Protein AF-A0A549SUR0-F1 (afdb_monomer_lite)

Radius of gyration: 28.0 Å; chains: 1; bounding box: 69×71×68 Å

Foldseek 3Di:
DDQALVRVVVVVPDDSQLSVQLVQQQVLQQPVLDDWALDPVVQCVPAPAKDQDPPPPSTIGFDFRGWDWDDDDPAIWIHTDGPDDDPPPSTDTHGSPDHDDRDDPPPPPDDPPDPDDDDDDDDDDDDDDDDDDDDDDDDDDDPDDDDDDDDDPPQDPVNVVVVVVPDDDDD

Secondary structure (DSSP, 8-state):
-BSSHHHHHHT-SS-HHHHHHHHHHHHHHHHHHSPPBSSHHHHHTT-S-EEE-SSSSS-EEE-EEEEEEE-SSSS-EEEEEESS-PPTTSS--EESSS---------TT--------------------------------------PPPP-----HHHHHHHHHTPPPP-

pLDDT: mean 76.64, std 20.93, range [32.5, 97.44]

Organism: Methylosinus sporium (NCBI:txid428)

Structure (mmCIF, N/CA/C/O backbone):
data_AF-A0A549SUR0-F1
#
_entry.id   AF-A0A549SUR0-F1
#
loop_
_atom_site.group_PDB
_atom_site.id
_atom_site.type_symbol
_atom_site.label_atom_id
_atom_site.label_alt_id
_atom_site.label_comp_id
_atom_site.label_asym_id
_atom_site.label_entity_id
_atom_site.label_seq_id
_atom_site.pdbx_PDB_ins_code
_atom_site.Cartn_x
_atom_site.Cartn_y
_atom_site.Cartn_z
_atom_site.occupancy
_atom_site.B_iso_or_equiv
_atom_site.auth_seq_id
_atom_site.auth_comp_id
_atom_site.auth_asym_id
_atom_site.auth_atom_id
_atom_site.pdbx_PDB_model_num
ATOM 1 N N . MET A 1 1 ? 2.424 -8.860 -7.843 1.00 90.69 1 MET A N 1
ATOM 2 C CA . MET A 1 1 ? 2.320 -8.339 -6.463 1.00 90.69 1 MET A CA 1
ATOM 3 C C . MET A 1 1 ? 3.710 -8.214 -5.851 1.00 90.69 1 MET A C 1
ATOM 5 O O . MET A 1 1 ? 4.546 -9.068 -6.117 1.00 90.69 1 MET A O 1
ATOM 9 N N . PHE A 1 2 ? 3.952 -7.176 -5.047 1.00 95.44 2 PHE A N 1
ATOM 10 C CA . PHE A 1 2 ? 5.185 -6.969 -4.282 1.00 95.44 2 PHE A CA 1
ATOM 11 C C . PHE A 1 2 ? 4.851 -6.608 -2.834 1.00 95.44 2 PHE A C 1
ATOM 13 O O . PHE A 1 2 ? 4.073 -5.688 -2.598 1.00 95.44 2 PHE A O 1
ATOM 20 N N . ALA A 1 3 ? 5.465 -7.296 -1.870 1.00 94.50 3 ALA A N 1
ATOM 21 C CA . ALA A 1 3 ? 5.245 -7.036 -0.444 1.00 94.50 3 ALA A CA 1
ATOM 22 C C . ALA A 1 3 ? 5.933 -5.751 0.048 1.00 94.50 3 ALA A C 1
ATOM 24 O O . ALA A 1 3 ? 5.425 -5.065 0.928 1.00 94.50 3 ALA A O 1
ATOM 25 N N . THR A 1 4 ? 7.092 -5.400 -0.518 1.00 94.69 4 THR A N 1
ATOM 26 C CA . THR A 1 4 ? 7.875 -4.233 -0.083 1.00 94.69 4 THR A CA 1
ATOM 27 C C . THR A 1 4 ? 8.443 -3.446 -1.266 1.00 94.69 4 THR A C 1
ATOM 29 O O . THR A 1 4 ? 8.635 -4.020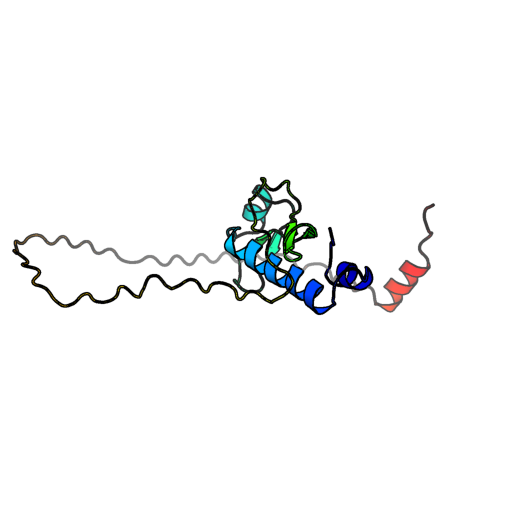 -2.348 1.00 94.69 4 THR A O 1
ATOM 32 N N . PRO A 1 5 ? 8.780 -2.151 -1.079 1.00 94.31 5 PRO A N 1
ATOM 33 C CA . PRO A 1 5 ? 9.457 -1.369 -2.111 1.00 94.31 5 PRO A CA 1
ATOM 34 C C . PRO A 1 5 ? 10.775 -2.019 -2.539 1.00 94.31 5 PRO A C 1
ATOM 36 O O . PRO A 1 5 ? 11.085 -2.061 -3.725 1.00 94.31 5 PRO A O 1
ATOM 39 N N . GLY A 1 6 ? 11.524 -2.586 -1.586 1.00 96.25 6 GLY A N 1
ATOM 40 C CA . GLY A 1 6 ? 12.781 -3.287 -1.853 1.00 96.25 6 GLY A CA 1
ATOM 41 C C . GLY A 1 6 ? 12.601 -4.496 -2.770 1.00 96.25 6 GLY A C 1
ATOM 42 O O . GLY A 1 6 ? 13.357 -4.641 -3.724 1.00 96.25 6 GLY A O 1
ATOM 43 N N . ALA A 1 7 ? 11.565 -5.311 -2.544 1.00 96.81 7 ALA A N 1
ATOM 44 C CA . ALA A 1 7 ? 11.253 -6.449 -3.409 1.00 96.81 7 ALA A CA 1
ATOM 45 C C . ALA A 1 7 ? 10.852 -6.007 -4.827 1.00 96.81 7 ALA A C 1
ATOM 47 O O . ALA A 1 7 ? 11.272 -6.619 -5.808 1.00 96.81 7 ALA A O 1
ATOM 48 N N . CYS A 1 8 ? 10.086 -4.916 -4.945 1.00 97.44 8 CYS A N 1
ATOM 49 C CA . CYS A 1 8 ? 9.762 -4.316 -6.241 1.00 97.44 8 CYS A CA 1
ATOM 50 C C . CYS A 1 8 ? 11.030 -3.869 -6.980 1.00 97.44 8 CYS A C 1
ATOM 52 O O . CYS A 1 8 ? 11.234 -4.250 -8.132 1.00 97.44 8 CYS A O 1
ATOM 54 N N . ILE A 1 9 ? 11.920 -3.137 -6.303 1.00 97.44 9 ILE A N 1
ATOM 55 C CA . ILE A 1 9 ? 13.175 -2.637 -6.882 1.00 97.44 9 ILE A CA 1
ATOM 56 C C . ILE A 1 9 ? 14.086 -3.799 -7.297 1.00 97.44 9 ILE A C 1
ATOM 58 O O . ILE A 1 9 ? 14.622 -3.793 -8.402 1.00 97.44 9 ILE A O 1
ATOM 62 N N . ALA A 1 10 ? 14.231 -4.812 -6.440 1.00 97.19 10 ALA A N 1
ATOM 63 C CA . ALA A 1 10 ? 15.070 -5.980 -6.701 1.00 97.19 10 ALA A CA 1
ATOM 64 C C . ALA A 1 10 ? 14.576 -6.819 -7.890 1.00 97.19 10 ALA A C 1
ATOM 66 O O . ALA A 1 10 ? 15.374 -7.494 -8.530 1.00 97.19 10 ALA A O 1
ATOM 67 N N . SER A 1 11 ? 13.281 -6.754 -8.218 1.00 95.25 11 SER A N 1
ATOM 68 C CA . SER A 1 11 ? 12.729 -7.467 -9.374 1.00 95.25 11 SER A CA 1
ATOM 69 C C . SER A 1 11 ? 13.229 -6.940 -10.722 1.00 95.25 11 SER A C 1
ATOM 71 O O . SER A 1 11 ? 13.086 -7.630 -11.727 1.00 95.25 11 SER A O 1
ATOM 73 N N . GLY A 1 12 ? 13.734 -5.701 -10.776 1.00 95.19 12 GLY A N 1
ATOM 74 C CA . GLY A 1 12 ? 14.171 -5.047 -12.013 1.00 95.19 12 GLY A CA 1
ATOM 75 C C . GLY A 1 12 ? 13.055 -4.742 -13.022 1.00 95.19 12 GLY A C 1
ATOM 76 O O . GLY A 1 12 ? 13.330 -4.186 -14.080 1.00 95.19 12 GLY A O 1
ATOM 77 N N . ARG A 1 13 ? 11.791 -5.074 -12.717 1.00 94.31 13 ARG A N 1
ATOM 78 C CA . ARG A 1 13 ? 10.655 -4.906 -13.643 1.00 94.31 13 ARG A CA 1
ATOM 79 C C . ARG A 1 13 ? 10.169 -3.464 -13.767 1.00 94.31 13 ARG A C 1
ATOM 81 O O . ARG A 1 13 ? 9.541 -3.119 -14.762 1.00 94.31 13 ARG A O 1
ATOM 88 N N . PHE A 1 14 ? 10.418 -2.647 -12.748 1.00 95.06 14 PHE A N 1
ATOM 89 C CA . PHE A 1 14 ? 9.973 -1.259 -12.661 1.00 95.06 14 PHE A CA 1
ATOM 90 C C . PHE A 1 14 ? 11.129 -0.374 -12.198 1.00 95.06 14 PHE A C 1
ATOM 92 O O . PHE A 1 14 ? 12.056 -0.843 -11.534 1.00 95.06 14 PHE A O 1
ATOM 99 N N . SER A 1 15 ? 11.075 0.917 -12.531 1.00 95.56 15 SER A N 1
ATOM 100 C CA . SER A 1 15 ? 12.076 1.873 -12.060 1.00 95.56 15 SER A CA 1
ATOM 101 C C . SER A 1 15 ? 12.031 2.007 -10.536 1.00 95.56 15 SER A C 1
ATOM 103 O O . SER A 1 15 ? 10.991 1.806 -9.900 1.00 95.56 15 SER A O 1
ATOM 105 N N . ARG A 1 16 ? 13.162 2.392 -9.931 1.00 96.81 16 ARG A N 1
ATOM 106 C CA . ARG A 1 16 ? 13.242 2.608 -8.480 1.00 96.81 16 ARG A CA 1
ATOM 107 C C . ARG A 1 16 ? 12.206 3.627 -8.002 1.00 96.81 16 ARG A C 1
ATOM 109 O O . ARG A 1 16 ? 11.564 3.395 -6.981 1.00 96.81 16 ARG A O 1
ATOM 116 N N . ASP A 1 17 ? 12.032 4.718 -8.740 1.00 96.38 17 ASP A N 1
ATOM 117 C CA . ASP A 1 17 ? 11.054 5.747 -8.388 1.00 96.38 17 ASP A CA 1
ATOM 118 C C . ASP A 1 17 ? 9.621 5.292 -8.665 1.00 96.38 17 ASP A C 1
ATOM 120 O O . ASP A 1 17 ? 8.746 5.556 -7.848 1.00 96.38 17 ASP A O 1
ATOM 124 N N . GLY A 1 18 ? 9.392 4.487 -9.707 1.00 95.88 18 GLY A N 1
ATOM 125 C CA . GLY A 1 18 ? 8.103 3.835 -9.935 1.00 95.88 18 GLY A CA 1
ATOM 126 C C . GLY A 1 18 ? 7.697 2.933 -8.768 1.00 95.88 18 GLY A C 1
ATOM 127 O O . GLY A 1 18 ? 6.581 3.031 -8.267 1.00 95.88 18 GLY A O 1
ATOM 128 N N . CYS A 1 19 ? 8.619 2.115 -8.256 1.00 97.25 19 CYS A N 1
ATOM 129 C CA . CYS A 1 19 ? 8.371 1.309 -7.061 1.00 97.25 19 CYS A CA 1
ATOM 130 C C . CYS A 1 19 ? 8.088 2.178 -5.826 1.00 97.25 19 CYS A C 1
ATOM 132 O O . CYS A 1 19 ? 7.171 1.872 -5.074 1.00 97.25 19 CYS A O 1
ATOM 134 N N . LYS A 1 20 ? 8.827 3.270 -5.598 1.00 96.50 20 LYS A N 1
ATOM 135 C CA . LYS A 1 20 ? 8.537 4.175 -4.469 1.00 96.50 20 LYS A CA 1
ATOM 136 C C . LYS A 1 20 ? 7.144 4.798 -4.589 1.00 96.50 20 LYS A C 1
ATOM 138 O O . LYS A 1 20 ? 6.377 4.741 -3.631 1.00 96.50 20 LYS A O 1
ATOM 143 N N . ASN A 1 21 ? 6.811 5.328 -5.765 1.00 96.81 21 ASN A N 1
ATOM 144 C CA . ASN A 1 21 ? 5.516 5.942 -6.045 1.00 96.81 21 ASN A CA 1
ATOM 145 C C . ASN A 1 21 ? 4.377 4.932 -5.893 1.00 96.81 21 ASN A C 1
ATOM 147 O O . ASN A 1 21 ? 3.362 5.260 -5.296 1.00 96.81 21 ASN A O 1
ATOM 151 N N . ALA A 1 22 ? 4.556 3.687 -6.346 1.00 96.62 22 ALA A N 1
ATOM 152 C CA . ALA A 1 22 ? 3.559 2.630 -6.188 1.00 96.62 22 ALA A CA 1
ATOM 153 C C . ALA A 1 22 ? 3.144 2.443 -4.721 1.00 96.62 22 ALA A C 1
ATOM 155 O O . ALA A 1 22 ? 1.953 2.402 -4.414 1.00 96.62 22 ALA A O 1
ATOM 156 N N . PHE A 1 23 ? 4.119 2.366 -3.810 1.00 96.12 23 PHE A N 1
ATOM 157 C CA . PHE A 1 23 ? 3.853 2.205 -2.379 1.00 96.12 23 PHE A CA 1
ATOM 158 C C . PHE A 1 23 ? 3.326 3.490 -1.737 1.00 96.12 23 PHE A C 1
ATOM 160 O O . PHE A 1 23 ? 2.379 3.416 -0.960 1.00 96.12 23 PHE A O 1
ATOM 167 N N . ALA A 1 24 ? 3.885 4.654 -2.077 1.00 94.75 24 ALA A N 1
ATOM 168 C CA . ALA A 1 24 ? 3.418 5.938 -1.553 1.00 94.75 24 ALA A CA 1
ATOM 169 C C . ALA A 1 24 ? 1.959 6.216 -1.952 1.00 94.75 24 ALA A C 1
ATOM 171 O O . ALA A 1 24 ? 1.116 6.464 -1.094 1.00 94.75 24 ALA A O 1
ATOM 172 N N . ASN A 1 25 ? 1.633 6.071 -3.236 1.00 95.50 25 ASN A N 1
ATOM 173 C CA . ASN A 1 25 ? 0.285 6.287 -3.758 1.00 95.50 25 ASN A CA 1
ATOM 174 C C . ASN A 1 25 ? -0.702 5.277 -3.162 1.00 95.50 25 ASN A C 1
ATOM 176 O O . ASN A 1 25 ? -1.799 5.648 -2.760 1.00 95.50 25 ASN A O 1
ATOM 180 N N . SER A 1 26 ? -0.296 4.012 -3.016 1.00 95.06 26 SER A N 1
ATOM 181 C CA . SER A 1 26 ? -1.126 2.988 -2.367 1.00 95.06 26 SER A CA 1
ATOM 182 C C . SER A 1 26 ? -1.411 3.305 -0.894 1.00 95.06 26 SER A C 1
ATOM 184 O O . SER A 1 26 ? -2.497 3.002 -0.405 1.00 95.06 26 SER A O 1
ATOM 186 N N . GLN A 1 27 ? -0.471 3.931 -0.175 1.00 92.88 27 GLN A N 1
ATOM 187 C CA . GLN A 1 27 ? -0.713 4.406 1.191 1.00 92.88 27 GLN A CA 1
ATOM 188 C C . GLN A 1 27 ? -1.682 5.591 1.228 1.00 92.88 27 GLN A C 1
ATOM 190 O O . GLN A 1 27 ? -2.527 5.640 2.120 1.00 92.88 27 GLN A O 1
ATOM 195 N N . VAL A 1 28 ? -1.589 6.519 0.270 1.00 92.56 28 VAL A N 1
ATOM 196 C CA . VAL A 1 28 ? -2.552 7.623 0.128 1.00 92.56 28 VAL A CA 1
ATOM 197 C C . VAL A 1 28 ? -3.957 7.069 -0.110 1.00 92.56 28 VAL A C 1
ATOM 199 O O . VAL A 1 28 ? -4.859 7.356 0.673 1.00 92.56 28 VAL A O 1
ATOM 202 N N . GLU A 1 29 ? -4.121 6.178 -1.091 1.00 93.56 29 GLU A N 1
ATOM 203 C CA . GLU A 1 29 ? -5.407 5.534 -1.395 1.00 93.56 29 GLU A CA 1
ATOM 204 C C . GLU A 1 29 ? -5.974 4.797 -0.174 1.00 93.56 29 GLU A C 1
ATOM 206 O O . GLU A 1 29 ? -7.151 4.927 0.164 1.00 93.56 29 GLU A O 1
ATOM 211 N N . LEU A 1 30 ? -5.125 4.050 0.542 1.00 92.12 30 LEU A N 1
ATOM 212 C CA . LEU A 1 30 ? -5.532 3.349 1.754 1.00 92.12 30 LEU A CA 1
ATOM 213 C C . LEU A 1 30 ? -6.054 4.319 2.821 1.00 92.12 30 LEU A C 1
ATOM 215 O O . LEU A 1 30 ? -7.042 4.023 3.496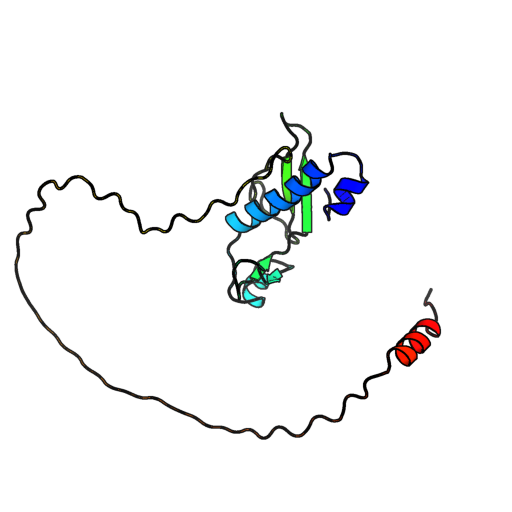 1.00 92.12 30 LEU A O 1
ATOM 219 N N . ARG A 1 31 ? -5.405 5.474 2.984 1.00 90.19 31 ARG A N 1
ATOM 220 C CA . ARG A 1 31 ? -5.797 6.484 3.974 1.00 90.19 31 ARG A CA 1
ATOM 221 C C . ARG A 1 31 ? -7.104 7.177 3.624 1.00 90.19 31 ARG A C 1
ATOM 223 O O . ARG A 1 31 ? -7.883 7.454 4.537 1.00 90.19 31 ARG A O 1
ATOM 230 N N . GLU A 1 32 ? -7.328 7.433 2.342 1.00 90.06 32 GLU A N 1
ATOM 231 C CA . GLU A 1 32 ? -8.540 8.077 1.840 1.00 90.06 32 GLU A CA 1
ATOM 232 C C . GLU A 1 32 ? -9.749 7.135 1.877 1.00 90.06 32 GLU A C 1
ATOM 234 O O . GLU A 1 32 ? -10.848 7.554 2.237 1.00 90.06 32 GLU A O 1
ATOM 239 N N . LYS A 1 33 ? -9.565 5.850 1.544 1.00 90.88 33 LYS A N 1
ATOM 240 C CA . LYS A 1 33 ? -10.671 4.880 1.461 1.00 90.88 33 LYS A CA 1
ATOM 241 C C . LYS A 1 33 ? -11.004 4.195 2.776 1.00 90.88 33 LYS A C 1
ATOM 243 O O . LYS A 1 33 ? -12.153 3.805 2.987 1.00 90.88 33 LYS A O 1
ATOM 248 N N . VAL A 1 34 ? -10.025 4.003 3.654 1.00 90.44 34 VAL A N 1
ATOM 249 C CA . VAL A 1 34 ? -10.248 3.315 4.927 1.00 90.44 34 VAL A CA 1
ATOM 250 C C . VAL A 1 34 ? -10.371 4.332 6.048 1.00 90.44 34 VAL A C 1
ATOM 252 O O . VAL A 1 34 ? -9.535 5.211 6.196 1.00 90.44 34 VAL A O 1
ATOM 255 N N . GLN A 1 35 ? -11.399 4.195 6.882 1.00 89.44 35 GLN A N 1
ATOM 256 C CA . GLN A 1 35 ? -11.522 4.987 8.106 1.00 89.44 35 GLN A CA 1
ATOM 257 C C . GLN A 1 35 ? -10.379 4.687 9.093 1.00 89.44 35 GLN A C 1
ATOM 259 O O . GLN A 1 35 ? -9.910 3.552 9.199 1.00 89.44 35 GLN A O 1
ATOM 264 N N . SER A 1 36 ? -9.975 5.683 9.879 1.00 91.50 36 SER A N 1
ATOM 265 C CA . SER A 1 36 ? -9.141 5.451 11.058 1.00 91.50 36 SER A CA 1
ATOM 266 C C . SER A 1 36 ? -9.982 4.943 12.239 1.00 91.50 36 SER A C 1
ATOM 268 O O . SER A 1 36 ? -11.208 5.093 12.286 1.00 91.50 36 SER A O 1
ATOM 270 N N . PHE A 1 37 ? -9.326 4.297 13.203 1.00 93.31 37 PHE A N 1
ATOM 271 C CA . PHE A 1 37 ? -9.958 3.740 14.398 1.00 93.31 37 PHE A CA 1
ATOM 272 C C . PHE A 1 37 ? -9.294 4.280 15.660 1.00 93.31 37 PHE A C 1
ATOM 274 O O . PHE A 1 37 ? -8.077 4.272 15.770 1.00 93.31 37 PHE A O 1
ATOM 281 N N . ALA A 1 38 ? -10.085 4.650 16.666 1.00 93.06 38 ALA A N 1
ATOM 282 C CA . ALA A 1 38 ? -9.554 5.162 17.935 1.00 93.06 38 ALA A CA 1
ATOM 283 C C . ALA A 1 38 ? -8.785 4.117 18.771 1.00 93.06 38 ALA A C 1
ATOM 285 O O . ALA A 1 38 ? -8.035 4.465 19.669 1.00 93.06 38 ALA A O 1
ATOM 286 N N . THR A 1 39 ? -8.997 2.817 18.536 1.00 93.94 39 THR A N 1
ATOM 287 C CA . THR A 1 39 ? -8.296 1.756 19.278 1.00 93.94 39 THR A CA 1
ATOM 288 C C . THR A 1 39 ? -7.907 0.616 18.352 1.00 93.94 39 THR A C 1
ATOM 290 O O . THR A 1 39 ? -8.630 0.297 17.401 1.00 93.94 39 THR A O 1
ATOM 293 N N . ARG A 1 40 ? -6.811 -0.072 18.690 1.00 93.69 40 ARG A N 1
ATOM 294 C CA . ARG A 1 40 ? -6.350 -1.266 17.972 1.00 93.69 40 ARG A CA 1
ATOM 295 C C . ARG A 1 40 ? -7.439 -2.333 17.865 1.00 93.69 40 ARG A C 1
ATOM 297 O O . ARG A 1 40 ? -7.648 -2.877 16.787 1.00 93.69 40 ARG A O 1
ATOM 304 N N . ARG A 1 41 ? -8.179 -2.582 18.954 1.00 94.44 41 ARG A N 1
ATOM 305 C CA . ARG A 1 41 ? -9.250 -3.592 19.009 1.00 94.44 41 ARG A CA 1
ATOM 306 C C . ARG A 1 41 ? -10.379 -3.300 18.015 1.00 94.44 41 ARG A C 1
ATOM 308 O O . ARG A 1 41 ? -10.841 -4.220 17.351 1.00 94.44 41 ARG A O 1
ATOM 315 N N . LYS A 1 42 ? -10.795 -2.033 17.880 1.00 94.25 42 LYS A N 1
ATOM 316 C CA . LYS A 1 42 ? -11.822 -1.620 16.902 1.00 94.25 42 LYS A CA 1
ATOM 317 C C . LYS A 1 42 ? -11.349 -1.781 15.455 1.00 94.25 42 LYS A C 1
ATOM 319 O O . LYS A 1 42 ? -12.150 -2.115 14.594 1.00 94.25 42 LYS A O 1
ATOM 324 N N . CYS A 1 43 ? -10.063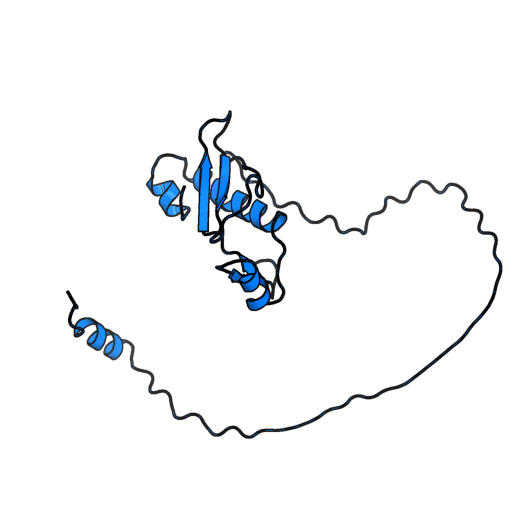 -1.561 15.185 1.00 94.19 43 CYS A N 1
ATOM 325 C CA . CYS A 1 43 ? -9.502 -1.850 13.866 1.00 94.19 43 CYS A CA 1
ATOM 326 C C . CYS A 1 43 ? -9.482 -3.365 13.604 1.00 94.19 43 CYS A C 1
ATOM 328 O O . CYS A 1 43 ? -9.937 -3.824 12.557 1.00 94.19 43 CYS A O 1
ATOM 330 N N . GLN A 1 44 ? -9.040 -4.146 14.594 1.00 94.31 44 GLN A N 1
ATOM 331 C CA . GLN A 1 44 ? -8.891 -5.597 14.479 1.00 94.31 44 GLN A CA 1
ATOM 332 C C . GLN A 1 44 ? -10.210 -6.365 14.330 1.00 94.31 44 GLN A C 1
ATOM 334 O O . GLN A 1 44 ? -10.213 -7.489 13.840 1.00 94.31 44 GLN A O 1
ATOM 339 N N . SER A 1 45 ? -11.344 -5.770 14.707 1.00 93.62 45 SER A N 1
ATOM 340 C CA . SER A 1 45 ? -12.652 -6.375 14.443 1.00 93.62 45 SER A CA 1
ATOM 341 C C . SER A 1 45 ? -13.060 -6.313 12.966 1.00 93.62 45 SER A C 1
ATOM 343 O O . SER A 1 45 ? -13.994 -7.005 12.580 1.00 93.62 45 SER A O 1
ATOM 345 N N . LYS A 1 46 ? -12.407 -5.470 12.151 1.00 91.31 46 LYS A N 1
ATOM 346 C CA . LYS A 1 46 ? -12.651 -5.352 10.701 1.00 91.31 46 LYS A CA 1
ATOM 347 C C . LYS A 1 46 ? -11.468 -5.832 9.853 1.00 91.31 46 LYS A C 1
ATOM 349 O O . LYS A 1 46 ? -11.673 -6.315 8.746 1.00 91.31 46 LYS A O 1
ATOM 354 N N . TYR A 1 47 ? -10.242 -5.702 10.358 1.00 92.94 47 TYR A N 1
ATOM 355 C CA . TYR A 1 47 ? -9.006 -5.992 9.629 1.00 92.94 47 TYR A CA 1
ATOM 356 C C . TYR A 1 47 ? -8.087 -6.916 10.432 1.00 92.94 47 TYR A C 1
ATOM 358 O O . TYR A 1 47 ? -8.055 -6.849 11.652 1.00 92.94 47 TYR A O 1
ATOM 366 N N . ARG A 1 48 ? -7.290 -7.769 9.775 1.00 91.19 48 ARG A N 1
ATOM 367 C CA . ARG A 1 48 ? -6.404 -8.709 10.496 1.00 91.19 48 ARG A CA 1
ATOM 368 C C . ARG A 1 48 ? -5.186 -8.041 11.136 1.00 91.19 48 ARG A C 1
ATOM 370 O O . ARG A 1 48 ? -4.818 -8.376 12.260 1.00 91.19 48 ARG A O 1
ATOM 377 N N . LEU A 1 49 ? -4.556 -7.110 10.425 1.00 92.44 49 LEU A N 1
ATOM 378 C CA . LEU A 1 49 ? -3.346 -6.415 10.865 1.00 92.44 49 LEU A CA 1
ATOM 379 C C . LEU A 1 49 ? -3.625 -4.924 10.940 1.00 92.44 49 LEU A C 1
ATOM 381 O O . LEU A 1 49 ? -4.130 -4.352 9.977 1.00 92.44 49 LEU A O 1
ATOM 385 N N . CYS A 1 50 ? -3.313 -4.329 12.087 1.00 93.62 50 CYS A N 1
ATOM 386 C CA . CYS A 1 50 ? -3.534 -2.919 12.357 1.00 93.62 50 CYS A CA 1
ATOM 387 C C . CYS A 1 50 ? -2.323 -2.321 13.066 1.00 93.62 50 CYS A C 1
ATOM 389 O O . CYS A 1 50 ? -1.845 -2.882 14.057 1.00 93.62 50 CYS A O 1
ATOM 391 N N . GLU A 1 51 ? -1.906 -1.153 12.600 1.00 92.12 51 GLU A N 1
ATOM 392 C CA . GLU A 1 51 ? -0.786 -0.373 13.115 1.00 92.12 51 GLU A CA 1
ATOM 393 C C . GLU A 1 51 ? -1.256 1.014 13.550 1.00 92.12 51 GLU A C 1
ATOM 395 O O . GLU A 1 51 ? -2.326 1.480 13.146 1.00 92.12 51 GLU A O 1
ATOM 400 N N . LYS A 1 52 ? -0.478 1.653 14.430 1.00 91.19 52 LYS A N 1
ATOM 401 C CA . LYS A 1 52 ? -0.721 3.042 14.827 1.00 91.19 52 LYS A CA 1
ATOM 402 C C . LYS A 1 52 ? -0.387 3.938 13.633 1.00 91.19 52 LYS A C 1
ATOM 404 O O . LYS A 1 52 ? 0.679 3.795 13.041 1.00 91.19 52 LYS A O 1
ATOM 409 N N . ASP A 1 53 ? -1.308 4.821 13.274 1.00 85.19 53 ASP A N 1
ATOM 410 C CA . ASP A 1 53 ? -1.129 5.765 12.179 1.00 85.19 53 ASP A CA 1
ATOM 411 C C . ASP A 1 53 ? -0.124 6.838 12.605 1.00 85.19 53 ASP A C 1
ATOM 413 O O . ASP A 1 53 ? -0.374 7.590 13.547 1.00 85.19 53 ASP A O 1
ATOM 417 N N . ALA A 1 54 ? 1.026 6.887 11.933 1.00 76.25 54 ALA A N 1
ATOM 418 C CA . ALA A 1 54 ? 2.107 7.804 12.279 1.00 76.25 54 ALA A CA 1
ATOM 419 C C . ALA A 1 54 ? 1.701 9.281 12.125 1.00 76.25 54 ALA A C 1
ATOM 421 O O . ALA A 1 54 ? 2.188 10.122 12.877 1.00 76.25 54 ALA A O 1
ATOM 422 N N . ASP A 1 55 ? 0.780 9.580 11.203 1.00 70.56 55 ASP A N 1
ATOM 423 C CA . ASP A 1 55 ? 0.452 10.957 10.816 1.00 70.56 55 ASP A CA 1
ATOM 424 C C . ASP A 1 55 ? -0.806 11.504 11.514 1.00 70.56 55 ASP A C 1
ATOM 426 O O . ASP A 1 55 ? -1.013 12.714 11.552 1.00 70.56 55 ASP A O 1
ATOM 430 N N . ALA A 1 56 ? -1.651 10.634 12.084 1.00 65.50 56 ALA A N 1
ATOM 431 C CA . ALA A 1 56 ? -2.963 11.002 12.637 1.00 65.50 56 ALA A CA 1
ATOM 432 C C . ALA A 1 56 ? -3.083 10.836 14.169 1.00 65.50 56 ALA A C 1
ATOM 434 O O . ALA A 1 56 ? -4.191 10.844 14.709 1.00 65.50 56 ALA A O 1
ATOM 435 N N . GLY A 1 57 ? -1.966 10.688 14.891 1.00 69.00 57 GLY A N 1
ATOM 436 C CA . GLY A 1 57 ? -1.953 10.606 16.358 1.00 69.00 57 GLY A CA 1
ATOM 437 C C . GLY A 1 57 ? -2.376 9.240 16.919 1.00 69.00 57 GLY A C 1
ATOM 438 O O . GLY A 1 57 ? -1.970 8.197 16.420 1.00 69.00 57 GLY A O 1
ATOM 439 N N . GLU A 1 58 ? -3.160 9.219 18.005 1.00 76.88 58 GLU A N 1
ATOM 440 C CA . GLU A 1 58 ? -3.690 8.020 18.705 1.00 76.88 58 GLU A CA 1
ATOM 441 C C . GLU A 1 58 ? -4.679 7.175 17.856 1.00 76.88 58 GLU A C 1
ATOM 443 O O . GLU A 1 58 ? -5.579 6.519 18.375 1.00 76.88 58 GLU A O 1
ATOM 448 N N . ALA A 1 59 ? -4.538 7.184 16.533 1.00 89.88 59 ALA A N 1
ATOM 449 C CA . ALA A 1 59 ? -5.380 6.464 15.596 1.00 89.88 59 ALA A CA 1
ATOM 450 C C . ALA A 1 59 ? -4.705 5.172 15.114 1.00 89.88 59 ALA A C 1
ATOM 452 O O . ALA A 1 59 ? -3.486 5.077 15.011 1.00 89.88 59 ALA A O 1
ATOM 453 N N . TYR A 1 60 ? -5.510 4.165 14.793 1.00 92.56 60 TYR A N 1
ATOM 454 C CA . TYR A 1 60 ? -5.087 2.881 14.244 1.00 92.56 60 TYR A CA 1
ATOM 455 C C . TYR A 1 60 ? -5.686 2.687 12.853 1.00 92.56 60 TYR A C 1
ATOM 457 O O . TYR A 1 60 ? -6.849 3.026 12.620 1.00 92.56 60 TYR A O 1
ATOM 465 N N . ARG A 1 61 ? -4.912 2.104 11.939 1.00 93.12 61 ARG A N 1
ATOM 466 C CA . ARG A 1 61 ? -5.316 1.783 10.561 1.00 93.12 61 ARG A CA 1
ATOM 467 C C . ARG A 1 61 ? -4.833 0.389 10.170 1.00 93.12 61 ARG A C 1
ATOM 469 O O . ARG A 1 61 ? -3.907 -0.119 10.804 1.00 93.12 61 ARG A O 1
ATOM 476 N N . PRO A 1 62 ? -5.446 -0.253 9.161 1.00 94.00 62 PRO A N 1
ATOM 477 C CA . PRO A 1 62 ? -4.937 -1.524 8.679 1.00 94.00 62 PRO A CA 1
ATOM 478 C C . PRO A 1 62 ? -3.545 -1.378 8.062 1.00 94.00 62 PRO A C 1
ATOM 480 O O . PRO A 1 62 ? -3.247 -0.380 7.408 1.00 94.00 62 PRO A O 1
ATOM 483 N N . THR A 1 63 ? -2.717 -2.401 8.248 1.00 92.81 63 THR A N 1
ATOM 484 C CA . THR A 1 63 ? -1.378 -2.467 7.655 1.00 92.81 63 THR A CA 1
ATOM 485 C C . THR A 1 63 ? -1.471 -2.747 6.156 1.00 92.81 63 THR A C 1
ATOM 487 O O . THR A 1 63 ? -2.143 -3.693 5.734 1.00 92.81 63 THR A O 1
ATOM 490 N N . LEU A 1 64 ? -0.739 -1.969 5.356 1.00 93.62 64 LEU A N 1
ATOM 491 C CA . LEU A 1 64 ? -0.507 -2.258 3.942 1.00 93.62 64 LEU A CA 1
ATOM 492 C C . LEU A 1 64 ? 0.421 -3.477 3.819 1.00 93.62 64 LEU A C 1
ATOM 494 O O . LEU A 1 64 ? 1.593 -3.392 4.177 1.00 93.62 64 LEU A O 1
ATOM 498 N N . LEU A 1 65 ? -0.078 -4.600 3.297 1.00 94.12 65 LEU A N 1
ATOM 499 C CA . LEU A 1 65 ? 0.743 -5.803 3.094 1.00 94.12 65 LEU A CA 1
ATOM 500 C C . LEU A 1 65 ? 1.674 -5.702 1.888 1.00 94.12 65 LEU A C 1
ATOM 502 O O . LEU A 1 65 ? 2.668 -6.420 1.799 1.00 94.12 65 LEU A O 1
ATOM 506 N N . GLY A 1 66 ? 1.308 -4.871 0.924 1.00 95.12 66 GLY A N 1
ATOM 507 C CA . GLY A 1 66 ? 2.034 -4.731 -0.319 1.00 95.12 66 GLY A CA 1
ATOM 508 C C . GLY A 1 66 ? 1.185 -4.049 -1.369 1.00 95.12 66 GLY A C 1
ATOM 509 O O . GLY A 1 66 ? 0.111 -3.518 -1.085 1.00 95.12 66 GLY A O 1
ATOM 510 N N . VAL A 1 67 ? 1.680 -4.096 -2.597 1.00 96.12 67 VAL A N 1
ATOM 511 C CA . VAL A 1 67 ? 1.012 -3.519 -3.756 1.00 96.12 67 VAL A CA 1
ATOM 512 C C . VAL A 1 67 ? 0.928 -4.537 -4.878 1.00 96.12 67 VAL A C 1
ATOM 514 O O . VAL A 1 67 ? 1.847 -5.328 -5.123 1.00 96.12 67 VAL A O 1
ATOM 517 N N . GLU A 1 68 ? -0.175 -4.512 -5.601 1.00 95.12 68 GLU A N 1
ATOM 518 C CA . GLU A 1 68 ? -0.306 -5.207 -6.866 1.00 95.12 68 GLU A CA 1
ATOM 519 C C . GLU A 1 68 ? -0.103 -4.208 -8.000 1.00 95.12 68 GLU A C 1
ATOM 521 O O . GLU A 1 68 ? -0.860 -3.258 -8.138 1.00 95.12 68 GLU A O 1
ATOM 526 N N . ILE A 1 69 ? 0.956 -4.404 -8.793 1.00 95.38 69 ILE A N 1
ATOM 527 C CA . ILE A 1 69 ? 1.227 -3.573 -9.968 1.00 95.38 69 ILE A CA 1
ATOM 528 C C . ILE A 1 69 ? 0.698 -4.299 -11.200 1.00 95.38 69 ILE A C 1
ATOM 530 O O . ILE A 1 69 ? 1.216 -5.360 -11.563 1.00 95.38 69 ILE A O 1
ATOM 534 N N . ALA A 1 70 ? -0.313 -3.716 -11.835 1.00 93.44 70 ALA A N 1
ATOM 535 C CA . ALA A 1 70 ? -0.889 -4.194 -13.080 1.00 93.44 70 ALA A CA 1
ATOM 536 C C . ALA A 1 70 ? -0.183 -3.548 -14.280 1.00 93.44 70 ALA A C 1
ATOM 538 O O . ALA A 1 70 ? 0.058 -2.339 -14.312 1.00 93.44 70 ALA A O 1
ATOM 539 N N . VAL A 1 71 ? 0.130 -4.370 -15.282 1.00 89.25 71 VAL A N 1
ATOM 540 C CA . VAL A 1 71 ? 0.712 -3.951 -16.562 1.00 89.25 71 VAL A CA 1
ATOM 541 C C . VAL A 1 71 ? -0.230 -4.468 -17.642 1.00 89.25 71 VAL A C 1
ATOM 543 O O . VAL A 1 71 ? -0.345 -5.674 -17.832 1.00 89.25 71 VAL A O 1
ATOM 546 N N . GLY A 1 72 ? -0.984 -3.571 -18.269 1.00 76.94 72 GLY A N 1
ATOM 547 C CA . GLY A 1 72 ? -2.070 -3.941 -19.188 1.00 76.94 72 GLY A CA 1
ATOM 548 C C . GLY A 1 72 ? -2.951 -2.767 -19.615 1.00 76.94 72 GLY A C 1
ATOM 549 O O . GLY A 1 72 ? -3.659 -2.865 -20.611 1.00 76.94 72 GLY A O 1
ATOM 550 N N . GLY A 1 73 ? -2.881 -1.643 -18.894 1.00 77.62 73 GLY A N 1
ATOM 551 C CA . GLY A 1 73 ? -3.425 -0.355 -19.324 1.00 77.62 73 GLY A CA 1
ATOM 552 C C . GLY A 1 73 ? -2.392 0.524 -20.038 1.00 77.62 73 GLY A C 1
ATOM 553 O O . GLY A 1 73 ? -1.263 0.109 -20.295 1.00 77.62 73 GLY A O 1
ATOM 554 N N . ARG A 1 74 ? -2.781 1.776 -20.318 1.00 83.62 74 ARG A N 1
ATOM 555 C CA . ARG A 1 74 ? -1.923 2.795 -20.954 1.00 83.62 74 ARG A CA 1
ATOM 556 C C . ARG A 1 74 ? -0.661 3.107 -20.140 1.00 83.62 74 ARG A C 1
ATOM 558 O O . ARG A 1 74 ? 0.371 3.416 -20.725 1.00 83.62 74 ARG A O 1
ATOM 565 N N . GLU A 1 75 ? -0.744 3.018 -18.814 1.00 91.25 75 GLU A N 1
ATOM 566 C CA . GLU A 1 75 ? 0.398 3.125 -17.905 1.00 91.25 75 GLU A CA 1
ATOM 567 C C . GLU A 1 75 ? 0.315 2.068 -16.789 1.00 91.25 75 GLU A C 1
ATOM 569 O O . GLU A 1 75 ? -0.792 1.637 -16.449 1.00 91.25 75 GLU A O 1
ATOM 574 N N . PRO A 1 76 ? 1.452 1.629 -16.213 1.00 93.81 76 PRO A N 1
ATOM 575 C CA . PRO A 1 76 ? 1.439 0.738 -15.061 1.00 93.81 76 PRO A CA 1
ATOM 576 C C . PRO A 1 76 ? 0.811 1.415 -13.839 1.00 93.81 76 PRO A C 1
ATOM 578 O O . PRO A 1 76 ? 1.127 2.562 -13.504 1.00 93.81 76 PRO A O 1
ATOM 581 N N . SER A 1 77 ? -0.038 0.672 -13.138 1.00 95.19 77 SER A N 1
ATOM 582 C CA . SER A 1 77 ? -0.789 1.165 -11.983 1.00 95.19 77 SER A CA 1
ATOM 583 C C . SER A 1 77 ? -0.688 0.203 -10.808 1.00 95.19 77 SER A C 1
ATOM 585 O O . SER A 1 77 ? -0.615 -1.007 -11.012 1.00 95.19 77 SER A O 1
ATOM 587 N N . ALA A 1 78 ? -0.715 0.733 -9.591 1.00 95.44 78 ALA A N 1
ATOM 588 C CA . ALA A 1 78 ? -0.645 -0.016 -8.350 1.00 95.44 78 ALA A CA 1
ATOM 589 C C . ALA A 1 78 ? -1.962 0.057 -7.569 1.00 95.44 78 ALA A C 1
ATOM 591 O O . ALA A 1 78 ? -2.575 1.120 -7.473 1.00 95.44 78 ALA A O 1
ATOM 592 N N . THR A 1 79 ? -2.360 -1.066 -6.979 1.00 95.38 79 THR A N 1
ATOM 593 C CA . THR A 1 79 ? -3.447 -1.163 -5.999 1.00 95.38 79 THR A CA 1
ATOM 594 C C . THR A 1 79 ? -2.899 -1.649 -4.651 1.00 95.38 79 THR A C 1
ATOM 596 O O . THR A 1 79 ? -2.043 -2.543 -4.621 1.00 95.38 79 THR A O 1
ATOM 599 N N . PRO A 1 80 ? -3.358 -1.086 -3.517 1.00 95.50 80 PRO A N 1
ATOM 600 C CA . PRO A 1 80 ? -2.972 -1.564 -2.194 1.00 95.50 80 PRO A CA 1
ATOM 601 C C . PRO A 1 80 ? -3.564 -2.948 -1.911 1.00 95.50 80 PRO A C 1
ATOM 603 O O . PRO A 1 80 ? -4.723 -3.216 -2.227 1.00 95.50 80 PRO A O 1
ATOM 606 N N . ILE A 1 81 ? -2.784 -3.802 -1.246 1.00 94.06 81 ILE A N 1
ATOM 607 C CA . ILE A 1 81 ? -3.227 -5.115 -0.768 1.00 94.06 81 ILE A CA 1
ATOM 608 C C . ILE A 1 81 ? -3.242 -5.130 0.761 1.00 94.06 81 ILE A C 1
ATOM 610 O O . ILE A 1 81 ? -2.277 -4.724 1.414 1.00 94.06 81 ILE A O 1
ATOM 614 N N . LEU A 1 82 ? -4.337 -5.632 1.333 1.00 93.31 82 LEU A N 1
ATOM 615 C CA . LEU A 1 82 ? -4.528 -5.795 2.773 1.00 93.31 82 LEU A CA 1
ATOM 616 C C . LEU A 1 82 ? -4.535 -7.272 3.175 1.00 93.31 82 LEU A C 1
ATOM 618 O O . LEU A 1 82 ? -4.719 -8.163 2.355 1.00 93.31 82 LEU A O 1
ATOM 622 N N . ALA A 1 83 ? -4.382 -7.535 4.475 1.00 90.69 83 ALA A N 1
ATOM 623 C CA . ALA A 1 83 ? -4.429 -8.883 5.060 1.00 90.69 83 ALA A CA 1
ATOM 624 C C . ALA A 1 83 ? -5.844 -9.483 5.160 1.00 90.69 83 ALA A C 1
ATOM 626 O O . ALA A 1 83 ? -6.073 -10.429 5.912 1.00 90.69 83 ALA A O 1
ATOM 627 N N . VAL A 1 84 ? -6.805 -8.901 4.455 1.00 87.81 84 VAL A N 1
ATOM 628 C CA . VAL A 1 84 ? -8.192 -9.350 4.362 1.00 87.81 84 VAL A CA 1
ATOM 629 C C . VAL A 1 84 ? -8.580 -9.375 2.897 1.00 87.81 84 VAL A C 1
ATOM 631 O O . VAL A 1 84 ? -8.008 -8.640 2.094 1.00 87.81 84 VAL A O 1
ATOM 634 N N . GLU A 1 85 ? -9.565 -10.195 2.558 1.00 82.62 85 GLU A N 1
ATOM 635 C CA . GLU A 1 85 ? -10.162 -10.147 1.233 1.00 82.62 85 GLU A CA 1
ATOM 636 C C . GLU A 1 85 ? -10.890 -8.810 1.071 1.00 82.62 85 GLU A C 1
ATOM 638 O O . GLU A 1 85 ? -11.846 -8.503 1.784 1.00 82.62 85 GLU A O 1
ATOM 643 N N . THR A 1 86 ? -10.369 -7.969 0.184 1.00 83.38 86 THR A N 1
ATOM 644 C CA . THR A 1 86 ? -10.953 -6.666 -0.121 1.00 83.38 86 THR A CA 1
ATOM 645 C C . THR A 1 86 ? -11.936 -6.830 -1.274 1.00 83.38 86 THR A C 1
ATOM 647 O O . THR A 1 86 ? -11.567 -7.453 -2.274 1.00 83.38 86 THR A O 1
ATOM 650 N N . PRO A 1 87 ? -13.147 -6.252 -1.194 1.00 85.31 87 PRO A N 1
ATOM 651 C CA . PRO A 1 87 ? -14.082 -6.266 -2.309 1.00 85.31 87 PRO A CA 1
ATOM 652 C C . PRO A 1 87 ? -13.436 -5.743 -3.599 1.00 85.31 87 PRO A C 1
ATOM 654 O O . PRO A 1 87 ? -12.591 -4.836 -3.547 1.00 85.31 87 PRO A O 1
ATOM 657 N N . PRO A 1 88 ? -13.849 -6.255 -4.771 1.00 83.69 88 PRO A N 1
ATOM 658 C CA . PRO A 1 88 ? -13.366 -5.729 -6.035 1.00 83.69 88 PRO A CA 1
ATOM 659 C C . PRO A 1 88 ? -13.684 -4.233 -6.116 1.00 83.69 88 PRO A C 1
ATOM 661 O O . PRO A 1 88 ? -14.782 -3.803 -5.767 1.00 83.69 88 PRO A O 1
ATOM 664 N N . ARG A 1 89 ? -12.721 -3.440 -6.601 1.00 85.25 89 ARG A N 1
ATOM 665 C CA . ARG A 1 89 ? -12.831 -1.974 -6.742 1.00 85.25 89 ARG A CA 1
ATOM 666 C C . ARG A 1 89 ? -12.949 -1.192 -5.425 1.00 85.25 89 ARG A C 1
ATOM 668 O O . ARG A 1 89 ? -13.310 -0.020 -5.462 1.00 85.25 89 ARG A O 1
ATOM 675 N N . MET A 1 90 ? -12.611 -1.793 -4.278 1.00 90.44 90 MET A N 1
ATOM 676 C CA . MET A 1 90 ? -12.475 -1.050 -3.015 1.00 90.44 90 MET A CA 1
ATOM 677 C C . MET A 1 90 ? -11.430 0.073 -3.122 1.00 90.44 90 MET A C 1
ATOM 679 O O . MET A 1 90 ? -11.615 1.148 -2.555 1.00 90.44 90 MET A O 1
ATOM 683 N N . PHE A 1 91 ? -10.359 -0.181 -3.873 1.00 93.25 91 PHE A N 1
ATOM 684 C CA . PHE A 1 91 ? -9.272 0.759 -4.112 1.00 93.25 91 PHE A CA 1
ATOM 685 C C . PHE A 1 91 ? -9.144 1.064 -5.599 1.00 93.25 91 PHE A C 1
ATOM 687 O O . PHE A 1 91 ? -9.275 0.165 -6.439 1.00 93.25 91 PHE A O 1
ATOM 694 N N . ALA A 1 92 ? -8.872 2.325 -5.922 1.00 92.25 92 ALA A N 1
ATOM 695 C CA . ALA A 1 92 ? -8.508 2.721 -7.269 1.00 92.25 92 ALA A CA 1
ATOM 696 C C . ALA A 1 92 ? -7.088 2.240 -7.606 1.00 92.25 92 ALA A C 1
ATOM 698 O O . ALA A 1 92 ? -6.192 2.231 -6.761 1.00 92.25 92 ALA A O 1
ATOM 699 N N . ALA A 1 93 ? -6.878 1.850 -8.864 1.00 92.50 93 ALA A N 1
ATOM 700 C CA . ALA A 1 93 ? -5.543 1.585 -9.379 1.00 92.50 93 ALA A CA 1
ATOM 701 C C . ALA A 1 93 ? -4.870 2.921 -9.705 1.00 92.50 93 ALA A C 1
ATOM 703 O O . ALA A 1 93 ? -5.282 3.620 -10.633 1.00 92.50 93 ALA A O 1
ATOM 704 N N . LEU A 1 94 ? -3.853 3.285 -8.928 1.00 94.19 94 LEU A N 1
ATOM 705 C CA . LEU A 1 94 ? -3.172 4.567 -9.055 1.00 94.19 94 LEU A CA 1
ATOM 706 C C . LEU A 1 94 ? -1.902 4.437 -9.901 1.00 94.19 94 LEU A C 1
ATOM 708 O O . LEU A 1 94 ? -1.187 3.442 -9.782 1.00 94.19 94 LEU A O 1
ATOM 712 N N . PRO A 1 95 ? -1.576 5.422 -10.751 1.00 94.88 95 PRO A N 1
ATOM 713 C CA . PRO A 1 95 ? -0.376 5.368 -11.576 1.00 94.88 95 PRO A CA 1
ATOM 714 C C . PRO A 1 95 ? 0.899 5.330 -10.739 1.00 94.88 95 PRO A C 1
ATOM 716 O O . PRO A 1 95 ? 0.982 5.967 -9.692 1.00 94.88 95 PRO A O 1
ATOM 719 N N . ILE A 1 96 ? 1.919 4.620 -11.225 1.00 95.44 96 ILE A N 1
ATOM 720 C CA . ILE A 1 96 ? 3.242 4.579 -10.571 1.00 95.44 96 ILE A CA 1
ATOM 721 C C . ILE A 1 96 ? 4.234 5.578 -11.187 1.00 95.44 96 ILE A C 1
ATOM 723 O O . ILE A 1 96 ? 5.325 5.794 -10.663 1.00 95.44 96 ILE A O 1
ATOM 727 N N . SER A 1 97 ? 3.863 6.195 -12.310 1.00 94.31 97 SER A N 1
ATOM 728 C CA . SER A 1 97 ? 4.680 7.147 -13.072 1.00 94.31 97 SER A CA 1
ATOM 729 C C . SER A 1 97 ? 4.948 8.454 -12.314 1.00 94.31 97 SER A C 1
ATOM 731 O O . SER A 1 97 ? 5.966 9.102 -12.548 1.00 94.31 97 SER A O 1
ATOM 733 N N . ARG A 1 98 ? 4.071 8.823 -11.373 1.00 93.25 98 ARG A N 1
ATOM 734 C CA . ARG A 1 98 ? 4.144 10.057 -10.581 1.00 93.25 98 ARG A CA 1
ATOM 735 C C . ARG A 1 98 ? 3.684 9.828 -9.145 1.00 93.25 98 ARG A C 1
ATOM 737 O O . ARG A 1 98 ? 2.889 8.926 -8.890 1.00 93.25 98 ARG A O 1
ATOM 744 N N . ALA A 1 99 ? 4.151 10.666 -8.227 1.00 91.38 99 ALA A N 1
ATOM 745 C CA . ALA A 1 99 ? 3.611 10.726 -6.874 1.00 91.38 99 ALA A CA 1
ATOM 746 C C . ALA A 1 99 ? 2.243 11.428 -6.877 1.00 91.38 99 ALA A C 1
ATOM 748 O O . ALA A 1 99 ? 2.026 12.370 -7.643 1.00 91.38 99 ALA A O 1
ATOM 749 N N . ILE A 1 100 ? 1.330 10.955 -6.034 1.00 89.69 100 ILE A N 1
ATOM 750 C CA . ILE A 1 100 ? 0.017 11.560 -5.807 1.00 89.69 100 ILE A CA 1
ATOM 751 C C . ILE A 1 100 ? 0.048 12.238 -4.446 1.00 89.69 100 ILE A C 1
ATOM 753 O O . ILE A 1 100 ? 0.408 11.623 -3.442 1.00 89.69 100 ILE A O 1
ATOM 757 N N . GLU A 1 101 ? -0.312 13.516 -4.425 1.00 81.44 101 GLU A N 1
ATOM 758 C CA . GLU A 1 101 ? -0.451 14.249 -3.176 1.00 81.44 101 GLU A CA 1
ATOM 759 C C . GLU A 1 101 ? -1.756 13.848 -2.477 1.00 81.44 101 GLU A C 1
ATOM 761 O O . GLU A 1 101 ? -2.786 13.727 -3.145 1.00 81.44 101 GLU A O 1
ATOM 766 N N . PRO A 1 102 ? -1.736 13.646 -1.148 1.00 75.31 102 PRO A N 1
ATOM 767 C CA . PRO A 1 102 ? -2.947 13.353 -0.398 1.00 75.31 102 PRO A CA 1
ATOM 768 C C . PRO A 1 102 ? -3.909 14.537 -0.490 1.00 75.31 102 PRO A C 1
ATOM 770 O O . PRO A 1 102 ? -3.512 15.687 -0.267 1.00 75.31 102 PRO A O 1
ATOM 773 N N . VAL A 1 103 ? -5.184 14.264 -0.777 1.00 72.00 103 VAL A N 1
ATOM 774 C CA . VAL A 1 103 ? -6.203 15.313 -0.787 1.00 72.00 103 VAL A CA 1
ATOM 775 C C . VAL A 1 103 ? -6.364 15.818 0.645 1.00 72.00 103 VAL A C 1
ATOM 777 O O . VAL A 1 103 ? -6.851 15.110 1.527 1.00 72.00 103 VAL A O 1
ATOM 780 N N . LYS A 1 104 ? -5.921 17.053 0.908 1.00 65.38 104 LYS A N 1
ATOM 781 C CA . LYS A 1 104 ? -6.149 17.686 2.211 1.00 65.38 104 LYS A CA 1
ATOM 782 C C . LYS A 1 104 ? -7.660 17.822 2.400 1.00 65.38 104 LYS A C 1
ATOM 784 O O . LYS A 1 104 ? -8.308 18.370 1.505 1.00 65.38 104 LYS A O 1
ATOM 789 N N . PRO A 1 105 ? -8.231 17.358 3.526 1.00 58.41 105 PRO A N 1
ATOM 790 C CA . PRO A 1 105 ? -9.635 17.599 3.799 1.00 58.41 105 PRO A CA 1
ATOM 791 C C . PRO A 1 105 ? -9.831 19.113 3.835 1.00 58.41 105 PRO A C 1
ATOM 793 O O . PRO A 1 105 ? -9.242 19.805 4.668 1.00 58.41 105 PRO A O 1
ATOM 796 N N . VAL A 1 106 ? -10.603 19.633 2.882 1.00 55.62 106 VAL A N 1
ATOM 797 C CA . VAL A 1 106 ? -11.083 21.010 2.933 1.00 55.62 106 VAL A CA 1
ATOM 798 C C . VAL A 1 106 ? -11.902 21.079 4.212 1.00 55.62 106 VAL A C 1
ATOM 800 O O . VAL A 1 106 ? -12.912 20.389 4.331 1.00 55.62 106 VAL A O 1
ATOM 803 N N . SER A 1 107 ? -11.426 21.826 5.207 1.00 54.91 107 SER A N 1
ATOM 804 C CA . SER A 1 107 ? -12.234 22.104 6.384 1.00 54.91 107 SER A CA 1
ATOM 805 C C . SER A 1 107 ? -13.552 22.700 5.894 1.00 54.91 107 SER A C 1
ATOM 807 O O . SER A 1 107 ? -13.552 23.647 5.105 1.00 54.91 107 SER A O 1
ATOM 809 N N . GLU A 1 108 ? -14.675 22.129 6.323 1.00 53.19 108 GLU A N 1
ATOM 810 C CA . GLU A 1 108 ? -16.036 22.612 6.057 1.00 53.19 108 GLU A CA 1
ATOM 811 C C . GLU A 1 108 ? -16.288 23.961 6.770 1.00 53.19 108 GLU A C 1
ATOM 813 O O . GLU A 1 108 ? -17.200 24.111 7.572 1.00 53.19 108 GLU A O 1
ATOM 818 N N . GLY A 1 109 ? -15.423 24.950 6.539 1.00 55.06 109 GLY A N 1
ATOM 819 C CA . GLY A 1 109 ? -15.462 26.278 7.144 1.00 55.06 109 GLY A CA 1
ATOM 820 C C . GLY A 1 109 ? -15.464 27.415 6.126 1.00 55.06 109 GLY A C 1
ATOM 821 O O . GLY A 1 109 ? -15.536 28.571 6.525 1.00 55.06 109 GLY A O 1
ATOM 822 N N . PHE A 1 110 ? -15.404 27.124 4.823 1.00 56.72 110 PHE A N 1
ATOM 823 C CA . PHE A 1 110 ? -15.477 28.154 3.788 1.00 56.72 110 PHE A CA 1
ATOM 824 C C . PHE A 1 110 ? -16.745 27.991 2.949 1.00 56.72 110 PHE A C 1
ATOM 826 O O . PHE A 1 110 ? -16.718 27.519 1.815 1.00 56.72 110 PHE A O 1
ATOM 833 N N . ALA A 1 111 ? -17.881 28.394 3.518 1.00 59.66 111 ALA A N 1
ATOM 834 C CA . ALA A 1 111 ? -19.018 28.788 2.700 1.00 59.66 111 ALA A CA 1
ATOM 835 C C . ALA A 1 111 ? -18.651 30.130 2.037 1.00 59.66 111 ALA A C 1
ATOM 837 O O . ALA A 1 111 ? -18.408 31.099 2.762 1.00 59.66 111 ALA A O 1
ATOM 838 N N . PRO A 1 112 ? -18.569 30.238 0.698 1.00 57.50 112 PRO A N 1
ATOM 839 C CA . PRO A 1 112 ? -18.447 31.544 0.072 1.00 57.50 112 PRO A CA 1
ATOM 840 C C . PRO A 1 112 ? -19.680 32.364 0.460 1.00 57.50 112 PRO A C 1
ATOM 842 O O . PRO A 1 112 ? -20.815 31.945 0.228 1.00 57.50 112 PRO A O 1
ATOM 845 N N . ILE A 1 113 ? -19.453 33.518 1.091 1.00 60.47 113 ILE A N 1
ATOM 846 C CA . ILE A 1 113 ? -20.494 34.505 1.373 1.00 60.47 113 ILE A CA 1
ATOM 847 C C . ILE A 1 113 ? -21.090 34.893 0.017 1.00 60.47 113 ILE A C 1
ATOM 849 O O . ILE A 1 113 ? -20.464 35.607 -0.766 1.00 60.47 113 ILE A O 1
ATOM 853 N N . GLY A 1 114 ? -22.279 34.372 -0.291 1.00 57.50 114 GLY A N 1
ATOM 854 C CA . GLY A 1 114 ? -23.041 34.814 -1.450 1.00 57.50 114 GLY A CA 1
ATOM 855 C C . GLY A 1 114 ? -23.314 36.320 -1.345 1.00 57.50 114 GLY A C 1
ATOM 856 O O . GLY A 1 114 ? -23.437 36.841 -0.231 1.00 57.50 114 GLY A O 1
ATOM 857 N N . PRO A 1 115 ? -23.399 37.050 -2.469 1.00 56.09 115 PRO A N 1
ATOM 858 C CA . PRO A 1 115 ? -23.675 38.480 -2.441 1.00 56.09 115 PRO A CA 1
ATOM 859 C C . PRO A 1 115 ? -24.980 38.753 -1.684 1.00 56.09 115 PRO A C 1
ATOM 861 O O . PRO A 1 115 ? -25.993 38.083 -1.889 1.00 56.09 115 PRO A O 1
ATOM 864 N N . VAL A 1 116 ? -24.926 39.730 -0.778 1.00 59.41 116 VAL A N 1
ATOM 865 C CA . VAL A 1 116 ? -25.972 40.079 0.190 1.00 59.41 116 VAL A CA 1
ATOM 866 C C . VAL A 1 116 ? -27.262 40.490 -0.533 1.00 59.41 116 VAL A C 1
ATOM 868 O O . VAL A 1 116 ? -27.469 41.649 -0.882 1.00 59.41 116 VAL A O 1
ATOM 871 N N . GLY A 1 117 ? -28.145 39.520 -0.761 1.00 52.25 117 GLY A N 1
ATOM 872 C CA . GLY A 1 117 ? -29.457 39.697 -1.374 1.00 52.25 117 GLY A CA 1
ATOM 873 C C . GLY A 1 117 ? -30.581 39.427 -0.377 1.00 52.25 117 GLY A C 1
ATOM 874 O O . GLY A 1 117 ? -31.070 38.312 -0.286 1.00 52.25 117 GLY A O 1
ATOM 875 N N . ARG A 1 118 ? -30.984 40.468 0.365 1.00 56.53 118 ARG A N 1
ATOM 876 C CA . ARG A 1 118 ? -32.283 40.643 1.056 1.00 56.53 118 ARG A CA 1
ATOM 877 C C . ARG A 1 118 ? -32.893 39.402 1.742 1.00 56.53 118 ARG A C 1
ATOM 879 O O . ARG A 1 118 ? -33.947 38.920 1.334 1.00 56.53 118 ARG A O 1
ATOM 886 N N . PHE A 1 119 ? -32.348 39.003 2.889 1.00 52.28 119 PHE A N 1
ATOM 887 C CA . PHE A 1 119 ? -33.133 38.255 3.878 1.00 52.28 119 PHE A CA 1
ATOM 888 C C . PHE A 1 119 ? -34.079 39.218 4.614 1.00 52.28 119 PHE A C 1
ATOM 890 O O . PHE A 1 119 ? -33.638 40.101 5.348 1.00 52.28 119 PHE A O 1
ATOM 897 N N . ARG A 1 120 ? -35.395 39.071 4.411 1.00 52.47 120 ARG A N 1
ATOM 898 C CA . ARG A 1 120 ? -36.415 39.701 5.265 1.00 52.47 120 ARG A CA 1
ATOM 899 C C . ARG A 1 120 ? -36.658 38.806 6.479 1.00 52.47 120 ARG A C 1
ATOM 901 O O . ARG A 1 120 ? -37.420 37.850 6.392 1.00 52.47 120 ARG A O 1
ATOM 908 N N . ALA A 1 121 ? -36.046 39.142 7.610 1.00 44.38 121 ALA A N 1
ATOM 909 C CA . ALA A 1 121 ? -36.444 38.590 8.899 1.00 44.38 121 ALA A CA 1
ATOM 910 C C . ALA A 1 121 ? -37.741 39.280 9.356 1.00 44.38 121 ALA A C 1
ATOM 912 O O . ALA A 1 121 ? -37.737 40.470 9.672 1.00 44.38 121 ALA A O 1
ATOM 913 N N . LYS A 1 122 ? -38.862 38.551 9.372 1.00 43.97 122 LYS A N 1
ATOM 914 C CA . LYS A 1 122 ? -39.983 38.892 10.254 1.00 43.97 122 LYS A CA 1
ATOM 915 C C . LYS A 1 122 ? -39.661 38.308 11.625 1.00 43.97 122 LYS A C 1
ATOM 917 O O . LYS A 1 122 ? -39.465 37.104 11.751 1.00 43.97 122 LYS A O 1
ATOM 922 N N . ALA A 1 123 ? -39.557 39.188 12.609 1.00 48.03 123 ALA A N 1
ATOM 923 C CA . ALA A 1 123 ? -39.470 38.837 14.014 1.00 48.03 123 ALA A CA 1
ATOM 924 C C . ALA A 1 123 ? -40.836 38.367 14.526 1.00 48.03 123 ALA A C 1
ATOM 926 O O . ALA A 1 123 ? -41.844 38.952 14.139 1.00 48.03 123 ALA A O 1
ATOM 927 N N . GLU A 1 124 ? -40.847 37.409 15.453 1.00 40.62 124 GLU A N 1
ATOM 928 C CA . GLU A 1 124 ? -41.693 37.483 16.646 1.00 40.62 124 GLU A CA 1
ATOM 929 C C . GLU A 1 124 ? -41.141 36.592 17.771 1.00 40.62 124 GLU A C 1
ATOM 931 O O . GLU A 1 124 ? -40.421 35.626 17.536 1.00 40.62 124 GLU A O 1
ATOM 936 N N . ARG A 1 125 ? -41.373 37.060 18.998 1.00 38.09 125 ARG A N 1
ATOM 937 C CA . ARG A 1 125 ? -40.676 36.779 20.263 1.00 38.09 125 ARG A CA 1
ATOM 938 C C . ARG A 1 125 ? -41.173 35.525 21.002 1.00 38.09 125 ARG A C 1
ATOM 940 O O . ARG A 1 125 ? -42.281 35.065 20.761 1.00 38.09 125 ARG A O 1
ATOM 947 N N . ALA A 1 126 ? -40.401 35.213 22.055 1.00 35.06 126 ALA A N 1
ATOM 948 C CA . ALA A 1 126 ? -40.728 34.511 23.311 1.00 35.06 126 ALA A CA 1
ATOM 949 C C . ALA A 1 126 ? -40.335 33.018 23.331 1.00 35.06 126 ALA A C 1
ATOM 951 O O . ALA A 1 126 ? -4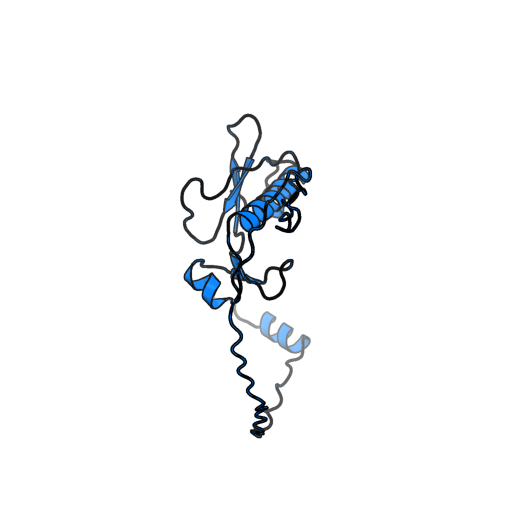0.553 32.315 22.358 1.00 35.06 126 ALA A O 1
ATOM 952 N N . ALA A 1 127 ? -39.729 32.451 24.375 1.00 37.62 127 ALA A N 1
ATOM 953 C CA . ALA A 1 127 ? -39.499 32.902 25.743 1.00 37.62 127 ALA A CA 1
ATOM 954 C C . ALA A 1 127 ? -38.221 32.259 26.316 1.00 37.62 127 ALA A C 1
ATOM 956 O O . ALA A 1 127 ? -37.775 31.201 25.875 1.00 37.62 127 ALA A O 1
ATOM 957 N N . GLU A 1 128 ? -37.669 32.936 27.316 1.00 37.94 128 GLU A N 1
ATOM 958 C CA . GLU A 1 128 ? -36.640 32.482 28.246 1.00 37.94 128 GLU A CA 1
ATOM 959 C C . GLU A 1 128 ? -37.081 31.217 29.000 1.00 37.94 128 GLU A C 1
ATOM 961 O O . GLU A 1 128 ? -38.207 31.181 29.487 1.00 37.94 128 GLU A O 1
ATOM 966 N N . VAL A 1 129 ? -36.179 30.248 29.196 1.00 38.47 129 VAL A N 1
ATOM 967 C CA . VAL A 1 129 ? -36.100 29.468 30.445 1.00 38.47 129 VAL A CA 1
ATOM 968 C C . VAL A 1 129 ? -34.634 29.144 30.724 1.00 38.47 129 VAL A C 1
ATOM 970 O O . VAL A 1 129 ? -33.996 28.345 30.040 1.00 38.47 129 VAL A O 1
ATOM 973 N N . SER A 1 130 ? -34.126 29.793 31.764 1.00 38.59 130 SER A N 1
ATOM 974 C CA . SER A 1 130 ? -32.896 29.476 32.475 1.00 38.59 130 SER A CA 1
ATOM 975 C C . SER A 1 130 ? -33.038 28.160 33.240 1.00 38.59 130 SER A C 1
ATOM 977 O O . SER A 1 130 ? -33.992 27.998 33.993 1.00 38.59 130 SER A O 1
ATOM 979 N N . HIS A 1 131 ? -32.037 27.283 33.161 1.00 34.97 131 HIS A N 1
ATOM 980 C CA . HIS A 1 131 ? -31.692 26.400 34.274 1.00 34.97 131 HIS A CA 1
ATOM 981 C C . HIS A 1 131 ? -30.174 26.285 34.399 1.00 34.97 131 HIS A C 1
ATOM 983 O O . HIS A 1 131 ? -29.496 25.596 33.643 1.00 34.97 131 HIS A O 1
ATOM 989 N N . SER A 1 132 ? -29.675 27.011 35.389 1.00 38.03 132 SER A N 1
ATOM 990 C CA . SER A 1 132 ? -28.442 26.765 36.116 1.00 38.03 132 SER A CA 1
ATOM 991 C C . SER A 1 132 ? -28.457 25.376 36.763 1.00 38.03 132 SER A C 1
ATOM 993 O O . SER A 1 132 ? -29.473 24.967 37.331 1.00 38.03 132 SER A O 1
ATOM 995 N N . ARG A 1 133 ? -27.309 24.687 36.757 1.00 39.59 133 ARG A N 1
ATOM 996 C CA . ARG A 1 133 ? -26.886 23.891 37.913 1.00 39.59 133 ARG A CA 1
ATOM 997 C C . ARG A 1 133 ? -25.382 23.638 37.931 1.0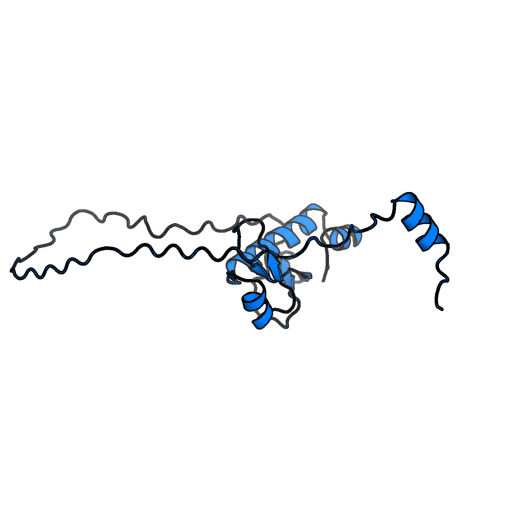0 39.59 133 ARG A C 1
ATOM 999 O O . ARG A 1 133 ? -24.790 23.224 36.939 1.00 39.59 133 ARG A O 1
ATOM 1006 N N . ASP A 1 134 ? -24.859 23.943 39.106 1.00 32.50 134 ASP A N 1
ATOM 1007 C CA . ASP A 1 134 ? -23.505 23.834 39.614 1.00 32.50 134 ASP A CA 1
ATOM 1008 C C . ASP A 1 134 ? -22.904 22.423 39.606 1.00 32.50 134 ASP A C 1
ATOM 1010 O O . ASP A 1 134 ? -23.609 21.416 39.661 1.00 32.50 134 ASP A O 1
ATOM 1014 N N . GLU A 1 135 ? -21.570 22.442 39.568 1.00 36.25 135 GLU A N 1
ATOM 1015 C CA . GLU A 1 135 ? -20.602 21.672 40.361 1.00 36.25 135 GLU A CA 1
ATOM 1016 C C . GLU A 1 135 ? -20.902 20.213 40.749 1.00 36.25 135 GLU A C 1
ATOM 1018 O O . GLU A 1 135 ? -21.816 19.912 41.509 1.00 36.25 135 GLU A O 1
ATOM 1023 N N . ALA A 1 136 ? -19.969 19.325 40.386 1.00 36.91 136 ALA A N 1
ATOM 1024 C CA . ALA A 1 136 ? -19.279 18.483 41.368 1.00 36.91 136 ALA A CA 1
ATOM 1025 C C . ALA A 1 136 ? -18.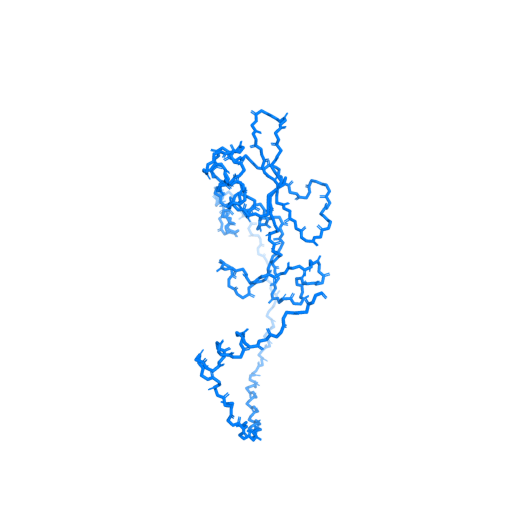029 17.852 40.739 1.00 36.91 136 ALA A C 1
ATOM 1027 O O . ALA A 1 136 ? -18.091 16.924 39.932 1.00 36.91 136 ALA A O 1
ATOM 1028 N N . ILE A 1 137 ? -16.882 18.382 41.147 1.00 39.72 137 ILE A N 1
ATOM 1029 C CA . ILE A 1 137 ? -15.578 17.729 41.092 1.00 39.72 137 ILE A CA 1
ATOM 1030 C C . ILE A 1 137 ? -15.661 16.543 42.058 1.00 39.72 137 ILE A C 1
ATOM 1032 O O . ILE A 1 137 ? -15.999 16.735 43.225 1.00 39.72 137 ILE A O 1
ATOM 1036 N N . VAL A 1 138 ? -15.371 15.328 41.593 1.00 39.06 138 VAL A N 1
ATOM 1037 C CA . VAL A 1 138 ? -15.167 14.183 42.488 1.00 39.06 138 VAL A CA 1
ATOM 1038 C C . VAL A 1 138 ? -13.769 13.647 42.242 1.00 39.06 138 VAL A C 1
ATOM 1040 O O . VAL A 1 138 ? -13.503 12.927 41.281 1.00 39.06 138 VAL A O 1
ATOM 1043 N N . ASP A 1 139 ? -12.882 14.091 43.119 1.00 35.50 139 ASP A N 1
ATOM 1044 C CA . ASP A 1 139 ? -11.592 13.491 43.401 1.00 35.50 139 ASP A CA 1
ATOM 1045 C C . ASP A 1 139 ? -11.857 12.192 44.181 1.00 35.50 139 ASP A C 1
ATOM 1047 O O . ASP A 1 139 ? -12.542 12.209 45.206 1.00 35.50 139 ASP A O 1
ATOM 1051 N N . VAL A 1 140 ? -11.383 11.055 43.673 1.00 40.50 140 VAL A N 1
ATOM 1052 C CA . VAL A 1 140 ? -11.324 9.804 44.439 1.00 40.50 140 VAL A CA 1
ATOM 1053 C C . VAL A 1 140 ? -9.909 9.267 44.319 1.00 40.50 140 VAL A C 1
ATOM 1055 O O . VAL A 1 140 ? -9.567 8.506 43.412 1.00 40.50 140 VAL A O 1
ATOM 1058 N N . ASP A 1 141 ? -9.100 9.700 45.279 1.00 36.69 141 ASP A N 1
ATOM 1059 C CA . ASP A 1 141 ? -7.909 9.012 45.744 1.00 36.69 141 ASP A CA 1
ATOM 1060 C C . ASP A 1 141 ? -8.268 7.566 46.118 1.00 36.69 141 ASP A C 1
ATOM 1062 O O . ASP A 1 141 ? -9.104 7.296 46.982 1.00 36.69 141 ASP A O 1
ATOM 1066 N N . ALA A 1 142 ? -7.619 6.624 45.445 1.00 36.59 142 ALA A N 1
ATOM 1067 C CA . ALA A 1 142 ? -7.443 5.273 45.948 1.00 36.59 142 ALA A CA 1
ATOM 1068 C C . ALA A 1 142 ? -6.054 4.788 45.537 1.00 36.59 142 ALA A C 1
ATOM 1070 O O . ALA A 1 142 ? -5.872 3.909 44.687 1.00 36.59 142 ALA A O 1
ATOM 1071 N N . SER A 1 143 ? -5.059 5.399 46.175 1.00 42.38 143 SER A N 1
ATOM 1072 C CA . SER A 1 143 ? -3.743 4.825 46.432 1.00 42.38 143 SER A CA 1
ATOM 1073 C C . SER A 1 143 ? -3.833 3.314 46.691 1.00 42.38 143 SER A C 1
ATOM 1075 O O . SER A 1 143 ? -4.152 2.862 47.788 1.00 42.38 143 SER A O 1
ATOM 1077 N N . THR A 1 144 ? -3.533 2.507 45.671 1.00 39.62 144 THR A N 1
ATOM 1078 C CA . THR A 1 144 ? -3.354 1.062 45.827 1.00 39.62 144 THR A CA 1
ATOM 1079 C C . THR A 1 144 ? -1.858 0.783 45.782 1.00 39.62 144 THR A C 1
ATOM 1081 O O . THR A 1 144 ? -1.250 0.726 44.712 1.00 39.62 144 THR A O 1
ATOM 1084 N N . MET A 1 145 ? -1.250 0.647 46.962 1.00 44.44 145 MET A N 1
ATOM 1085 C CA . MET A 1 145 ? 0.123 0.172 47.117 1.00 44.44 145 MET A CA 1
ATOM 1086 C C . MET A 1 145 ? 0.265 -1.196 46.439 1.00 44.44 145 MET A C 1
ATOM 1088 O O . MET A 1 145 ? -0.200 -2.211 46.954 1.00 44.44 145 MET A O 1
ATOM 1092 N N . ARG A 1 146 ? 0.906 -1.231 45.266 1.00 45.56 146 ARG A N 1
ATOM 1093 C CA . ARG A 1 146 ? 1.294 -2.475 44.598 1.00 45.56 146 ARG A CA 1
ATOM 1094 C C . ARG A 1 146 ? 2.760 -2.751 44.912 1.00 45.56 146 ARG A C 1
ATOM 1096 O O . ARG A 1 146 ? 3.623 -1.924 44.637 1.00 45.56 146 ARG A O 1
ATOM 1103 N N . ALA A 1 147 ? 2.991 -3.904 45.533 1.00 50.72 147 ALA A N 1
ATOM 1104 C CA . ALA A 1 147 ? 4.277 -4.400 46.008 1.00 50.72 147 ALA A CA 1
ATOM 1105 C C . ALA A 1 147 ? 5.427 -4.239 44.986 1.00 50.72 147 ALA A C 1
ATOM 1107 O O . ALA A 1 147 ? 5.185 -4.340 43.778 1.00 50.72 147 ALA A O 1
ATOM 1108 N N . PRO A 1 148 ? 6.679 -4.037 45.446 1.00 44.34 148 PRO A N 1
ATOM 1109 C CA . PRO A 1 148 ? 7.830 -3.929 44.560 1.00 44.34 148 PRO A CA 1
ATOM 1110 C C . PRO A 1 148 ? 7.998 -5.216 43.746 1.00 44.34 148 PRO A C 1
ATOM 1112 O O . PRO A 1 148 ? 8.110 -6.314 44.291 1.00 44.34 148 PRO A O 1
ATOM 1115 N N . ALA A 1 149 ? 8.004 -5.066 42.421 1.00 56.91 149 ALA A N 1
ATOM 1116 C CA . ALA A 1 149 ? 8.348 -6.137 41.499 1.00 56.91 149 ALA A CA 1
ATOM 1117 C C . ALA A 1 149 ? 9.783 -6.625 41.787 1.00 56.91 149 ALA A C 1
ATOM 1119 O O . ALA A 1 149 ? 10.666 -5.793 42.021 1.00 56.91 149 ALA A O 1
ATOM 1120 N N . PRO A 1 150 ? 10.047 -7.945 41.762 1.00 60.88 150 PRO A N 1
ATOM 1121 C CA . PRO A 1 150 ? 11.399 -8.456 41.938 1.00 60.88 150 PRO A CA 1
ATOM 1122 C C . PRO A 1 150 ? 12.308 -7.933 40.813 1.00 60.88 150 PRO A C 1
ATOM 1124 O O . PRO A 1 150 ? 11.840 -7.729 39.686 1.00 60.88 150 PRO A O 1
ATOM 1127 N N . PRO A 1 151 ? 13.605 -7.706 41.085 1.00 53.12 151 PRO A N 1
ATOM 1128 C CA . PRO A 1 151 ? 14.519 -7.161 40.097 1.00 53.12 151 PRO A CA 1
ATOM 1129 C C . PRO A 1 151 ? 14.612 -8.114 38.904 1.00 53.12 151 PRO A C 1
ATOM 1131 O O . PRO A 1 151 ? 15.056 -9.254 39.028 1.00 53.12 151 PRO A O 1
ATOM 1134 N N . MET A 1 152 ? 14.202 -7.629 37.730 1.00 57.44 152 MET A N 1
ATOM 1135 C CA . MET A 1 152 ? 14.506 -8.280 36.463 1.00 57.44 152 MET A CA 1
ATOM 1136 C C . MET A 1 152 ? 16.027 -8.323 36.330 1.00 57.44 152 MET A C 1
ATOM 1138 O O . MET A 1 152 ? 16.664 -7.300 36.071 1.00 57.44 152 MET A O 1
ATOM 1142 N N . THR A 1 153 ? 16.619 -9.498 36.523 1.00 61.59 153 THR A N 1
ATOM 1143 C CA . THR A 1 153 ? 18.015 -9.756 36.187 1.00 61.59 153 THR A CA 1
ATOM 1144 C C . THR A 1 153 ? 18.181 -9.487 34.695 1.00 61.59 153 THR A C 1
ATOM 1146 O O . THR A 1 153 ? 17.760 -10.256 33.831 1.00 61.59 153 THR A O 1
ATOM 1149 N N . ARG A 1 154 ? 18.728 -8.312 34.372 1.00 61.72 154 ARG A N 1
ATOM 1150 C CA . ARG A 1 154 ? 19.074 -7.934 33.005 1.00 61.72 154 ARG A CA 1
ATOM 1151 C C . ARG A 1 154 ? 20.208 -8.846 32.555 1.00 61.72 154 ARG A C 1
ATOM 1153 O O . ARG A 1 154 ? 21.368 -8.582 32.847 1.00 61.72 154 ARG A O 1
ATOM 1160 N N . GLU A 1 155 ? 19.854 -9.921 31.858 1.00 66.44 155 GLU A N 1
ATOM 1161 C CA . GLU A 1 155 ? 20.804 -10.759 31.127 1.00 66.44 155 GLU A CA 1
ATOM 1162 C C . GLU A 1 155 ? 21.699 -9.843 30.280 1.00 66.44 155 GLU A C 1
ATOM 1164 O O . GLU A 1 155 ? 21.209 -9.049 29.466 1.00 66.44 155 GLU A O 1
ATOM 1169 N N . SER A 1 156 ? 23.012 -9.905 30.505 1.00 76.25 156 SER A N 1
ATOM 1170 C CA . SER A 1 156 ? 23.944 -9.064 29.765 1.00 76.25 156 SER A CA 1
ATOM 1171 C C . SER A 1 156 ? 23.922 -9.437 28.277 1.00 76.25 156 SER A C 1
ATOM 1173 O O . SER A 1 156 ? 23.702 -10.587 27.888 1.00 76.25 156 SER A O 1
ATOM 1175 N N . SER A 1 157 ? 24.183 -8.464 27.402 1.00 73.44 157 SER A N 1
ATOM 1176 C CA . SER A 1 157 ? 24.236 -8.693 25.948 1.00 73.44 157 SER A CA 1
ATOM 1177 C C . SER A 1 157 ? 25.257 -9.775 25.546 1.00 73.44 157 SER A C 1
ATOM 1179 O O . SER A 1 157 ? 25.086 -10.455 24.531 1.00 73.44 157 SER A O 1
ATOM 1181 N N . ALA A 1 158 ? 26.326 -9.946 26.328 1.00 80.50 158 ALA A N 1
ATOM 1182 C CA . ALA A 1 158 ? 27.327 -10.987 26.107 1.00 80.50 158 ALA A CA 1
ATOM 1183 C C . ALA A 1 158 ? 26.781 -12.383 26.446 1.00 80.50 158 ALA A C 1
ATOM 1185 O O . ALA A 1 158 ? 26.959 -13.328 25.677 1.00 80.50 158 ALA A O 1
ATOM 1186 N N . GLU A 1 159 ? 26.049 -12.494 27.549 1.00 82.69 159 GLU A N 1
ATOM 1187 C CA . GLU A 1 159 ? 25.466 -13.745 28.032 1.00 82.69 159 GLU A CA 1
ATOM 1188 C C . GLU A 1 159 ? 24.351 -14.248 27.112 1.00 82.69 159 GLU A C 1
ATOM 1190 O O . GLU A 1 159 ? 24.366 -15.405 26.682 1.00 82.69 159 GLU A O 1
ATOM 1195 N N . ARG A 1 160 ? 23.503 -13.326 26.640 1.00 80.75 160 ARG A N 1
ATOM 1196 C CA . ARG A 1 160 ? 22.490 -13.615 25.618 1.00 80.75 160 ARG A CA 1
ATOM 1197 C C . ARG A 1 160 ? 23.109 -14.174 24.334 1.00 80.75 160 ARG A C 1
ATOM 1199 O O . ARG A 1 160 ? 22.594 -15.133 23.761 1.00 80.75 160 ARG A O 1
ATOM 1206 N N . ARG A 1 161 ? 24.217 -13.584 23.867 1.00 82.50 161 ARG A N 1
ATOM 1207 C CA . ARG A 1 161 ? 24.926 -14.039 22.656 1.00 82.50 161 ARG A CA 1
ATOM 1208 C C . ARG A 1 161 ? 25.540 -15.423 22.836 1.00 82.50 161 ARG A C 1
ATOM 1210 O O . ARG A 1 161 ? 25.503 -16.220 21.901 1.00 82.50 161 ARG A O 1
ATOM 1217 N N . ARG A 1 162 ? 26.069 -15.724 24.024 1.00 83.31 162 ARG A N 1
ATOM 1218 C CA . ARG A 1 162 ? 26.618 -17.046 24.343 1.00 83.31 162 ARG A CA 1
ATOM 1219 C C . ARG A 1 162 ? 25.529 -18.121 24.323 1.00 83.31 162 ARG A C 1
ATOM 1221 O O . ARG A 1 162 ? 25.750 -19.167 23.722 1.00 83.31 162 ARG A O 1
ATOM 1228 N N . ARG A 1 163 ? 24.343 -17.836 24.877 1.00 82.56 163 ARG A N 1
ATOM 1229 C CA . ARG A 1 163 ? 23.195 -18.760 24.840 1.00 82.56 163 ARG A CA 1
ATOM 1230 C C . ARG A 1 163 ? 22.724 -19.048 23.415 1.00 82.56 163 ARG A C 1
ATOM 1232 O O . ARG A 1 163 ? 22.522 -20.204 23.074 1.00 82.56 163 ARG A O 1
ATOM 1239 N N . LEU A 1 164 ? 22.588 -18.018 22.577 1.00 82.62 164 LEU A N 1
ATOM 1240 C CA . LEU A 1 164 ? 22.140 -18.191 21.188 1.00 82.62 164 LEU A CA 1
ATOM 1241 C C . LEU A 1 164 ? 23.119 -19.020 20.346 1.00 82.62 164 LEU A C 1
ATOM 1243 O O . LEU A 1 164 ? 22.684 -19.767 19.482 1.00 82.62 164 LEU A O 1
ATOM 1247 N N . ARG A 1 165 ? 24.428 -18.920 20.608 1.00 81.88 165 ARG A N 1
ATOM 1248 C CA . ARG A 1 165 ? 25.443 -19.742 19.925 1.00 81.88 165 ARG A CA 1
ATOM 1249 C C . ARG A 1 165 ? 25.463 -21.198 20.384 1.00 81.88 165 ARG A C 1
ATOM 1251 O O . ARG A 1 165 ? 25.908 -22.050 19.629 1.00 81.88 165 ARG A O 1
ATOM 1258 N N . ALA A 1 166 ? 25.035 -21.462 21.615 1.00 78.81 166 ALA A N 1
ATOM 1259 C CA . ALA A 1 166 ? 25.006 -22.800 22.198 1.00 78.81 166 ALA A CA 1
ATOM 1260 C C . ALA A 1 166 ? 23.654 -23.512 22.003 1.00 78.81 166 ALA A C 1
ATOM 1262 O O . ALA A 1 166 ? 23.476 -24.616 22.511 1.00 78.81 166 ALA A O 1
ATOM 1263 N N . ALA A 1 167 ? 22.694 -22.888 21.312 1.00 73.75 167 ALA A N 1
ATOM 1264 C CA . ALA A 1 167 ? 21.395 -23.495 21.063 1.00 73.75 167 ALA A CA 1
ATOM 1265 C C . ALA A 1 167 ? 21.522 -24.580 19.974 1.00 73.75 167 ALA A C 1
ATOM 1267 O O . ALA A 1 167 ? 22.025 -24.276 18.890 1.00 73.75 167 ALA A O 1
ATOM 1268 N N . PRO A 1 168 ? 21.087 -25.826 20.233 1.00 79.75 168 PRO A N 1
ATOM 1269 C CA . PRO A 1 168 ? 21.060 -26.860 19.206 1.00 79.75 168 PRO A CA 1
ATOM 1270 C C . PRO A 1 168 ? 20.051 -26.479 18.116 1.00 79.75 168 PRO A C 1
ATOM 1272 O O . PRO A 1 168 ? 18.941 -26.033 18.416 1.00 79.75 168 PRO A O 1
ATOM 1275 N N . PHE A 1 169 ? 20.438 -26.644 16.851 1.00 67.31 169 PHE A N 1
ATOM 1276 C CA . PHE A 1 169 ? 19.506 -26.547 15.733 1.00 67.31 169 PHE A CA 1
ATOM 1277 C C . PHE A 1 169 ? 18.600 -27.781 15.770 1.00 67.31 169 PHE A C 1
ATOM 1279 O O . PHE A 1 169 ? 19.091 -28.905 15.819 1.00 67.31 169 PHE A O 1
ATOM 1286 N N . VAL A 1 170 ? 17.289 -27.560 15.819 1.00 63.84 170 VAL A N 1
ATOM 1287 C CA . VAL A 1 170 ? 16.291 -28.623 15.662 1.00 63.84 170 VAL A CA 1
ATOM 1288 C C . VAL A 1 170 ? 16.134 -28.853 14.158 1.00 63.84 170 VAL A C 1
ATOM 1290 O O . VAL A 1 170 ? 15.887 -27.881 13.440 1.00 63.84 170 VAL A O 1
ATOM 1293 N N . GLU A 1 171 ? 16.350 -30.090 13.703 1.00 47.88 171 GLU A N 1
ATOM 1294 C CA . GLU A 1 171 ? 16.120 -30.531 12.313 1.00 47.88 171 GLU A CA 1
ATOM 1295 C C . GLU A 1 171 ? 14.627 -30.649 11.980 1.00 47.88 171 GLU A C 1
ATOM 1297 O O . GLU A 1 171 ? 13.849 -31.085 12.863 1.00 47.88 171 GLU A O 1
#

Sequence (171 aa):
MFATPGACIASGRFSRDGCKNAFANSQVELREKVQSFATRRKCQSKYRLCEKDADAGEAYRPTLLGVEIAVGGREPSATPILAVETPPRMFAALPISRAIEPVKPVSEGFAPIGPVGRFRAKAERAAEVSHSRDEAIVDVDASTMRAPAPPMTRESSAERRRRLRAAPFVE